Protein AF-A0A974WKU3-F1 (afdb_monomer_lite)

Radius of gyration: 17.2 Å; chains: 1; bounding box: 37×51×39 Å

Foldseek 3Di:
DKEKEKAWPDQPPPDPPLLQDQQDVPRDNNTWIKIFIADPVRHTPDIDIHGSPQDQVNVVVVVLVVCVVVVNCPPPPDYHYDPDDPDDPPPDDDDPPDD

pLDDT: mean 73.81, std 16.4, range [44.0, 94.38]

Sequence (99 aa):
MVVIDTHLARGASNGGFTFHNRGGPYGRTKGAKRVVAVDVTGLPVAAMVVPASTHENRASELMLEHLTQQGVAGRLELVLVDRGVTGSPNARPASPRDP

Secondary structure (DSSP, 8-state):
-EEEEEEEE---TT--GGGSSTT-GGG--SSEEEEEEEETTS-EEEEEEEETTS-HHHHHHHHHHHHHHTT-GGG---EEE-------TTPPPPPP---

Structure (mmCIF, N/CA/C/O backbone):
data_AF-A0A974WKU3-F1
#
_entry.id   AF-A0A974WKU3-F1
#
loop_
_atom_site.group_PDB
_atom_site.id
_atom_site.type_symbol
_atom_site.label_atom_id
_atom_site.label_alt_id
_atom_site.label_comp_id
_atom_site.label_asym_id
_atom_site.label_entity_id
_atom_site.label_seq_id
_atom_site.pdbx_PDB_ins_code
_atom_site.Cartn_x
_atom_site.Cartn_y
_atom_site.Cartn_z
_atom_site.occupancy
_atom_site.B_iso_or_equiv
_atom_site.auth_seq_id
_atom_site.auth_comp_id
_atom_site.auth_asym_id
_atom_site.auth_atom_id
_atom_site.pdbx_PDB_model_num
ATOM 1 N N . MET A 1 1 ? -7.304 -2.856 12.419 1.00 85.88 1 MET A N 1
ATOM 2 C CA . MET A 1 1 ? -6.055 -3.506 11.967 1.00 85.88 1 MET A CA 1
ATOM 3 C C . MET A 1 1 ? -6.065 -3.591 10.452 1.00 85.88 1 MET A C 1
ATOM 5 O O . MET A 1 1 ? -7.103 -3.955 9.909 1.00 85.88 1 MET A O 1
ATOM 9 N N . VAL A 1 2 ? -4.954 -3.263 9.790 1.00 90.56 2 VAL A N 1
ATOM 10 C CA . VAL A 1 2 ? -4.788 -3.465 8.340 1.00 90.56 2 VAL A CA 1
ATOM 11 C C . VAL A 1 2 ? -3.505 -4.223 8.041 1.00 90.56 2 VAL A C 1
ATOM 13 O O . VAL A 1 2 ? -2.516 -4.094 8.764 1.00 90.56 2 VAL A O 1
ATOM 16 N N . VAL A 1 3 ? -3.530 -4.995 6.964 1.00 92.38 3 VAL A N 1
ATOM 17 C CA . VAL A 1 3 ? -2.353 -5.615 6.364 1.00 92.38 3 VAL A CA 1
ATOM 18 C C . VAL A 1 3 ? -2.016 -4.846 5.094 1.00 92.38 3 VAL A C 1
ATOM 20 O O . VAL A 1 3 ? -2.888 -4.624 4.255 1.00 92.38 3 VAL A O 1
ATOM 23 N N . ILE A 1 4 ? -0.761 -4.429 4.966 1.00 91.06 4 ILE A N 1
ATOM 24 C CA . ILE A 1 4 ? -0.209 -3.805 3.769 1.00 91.06 4 ILE A CA 1
ATOM 25 C C . ILE A 1 4 ? 0.650 -4.845 3.061 1.00 91.06 4 ILE A C 1
ATOM 27 O O . ILE A 1 4 ? 1.695 -5.254 3.572 1.00 91.06 4 ILE A O 1
ATOM 31 N N . ASP A 1 5 ? 0.207 -5.240 1.874 1.00 86.50 5 ASP A N 1
ATOM 32 C CA . ASP A 1 5 ? 0.981 -6.077 0.968 1.00 86.50 5 ASP A CA 1
ATOM 33 C C . ASP A 1 5 ? 1.641 -5.209 -0.105 1.00 86.50 5 ASP A C 1
ATOM 35 O O . ASP A 1 5 ? 0.998 -4.342 -0.709 1.00 86.50 5 ASP A O 1
ATOM 39 N N . THR A 1 6 ? 2.931 -5.442 -0.347 1.00 76.81 6 THR A N 1
ATOM 40 C CA . THR A 1 6 ? 3.686 -4.743 -1.389 1.00 76.81 6 THR A CA 1
ATOM 41 C C . THR A 1 6 ? 4.119 -5.737 -2.459 1.00 76.81 6 THR A C 1
ATOM 43 O O . THR A 1 6 ? 5.130 -6.422 -2.351 1.00 76.81 6 THR A O 1
ATOM 46 N N . HIS A 1 7 ? 3.368 -5.786 -3.553 1.00 75.69 7 HIS A N 1
ATOM 47 C CA . HIS A 1 7 ? 3.606 -6.733 -4.630 1.00 75.69 7 HIS A CA 1
ATOM 48 C C . HIS A 1 7 ? 4.339 -6.053 -5.788 1.00 75.69 7 HIS A C 1
ATOM 50 O O . HIS A 1 7 ? 3.810 -5.168 -6.473 1.00 75.69 7 HIS A O 1
ATOM 56 N N . LEU A 1 8 ? 5.564 -6.497 -6.072 1.00 66.88 8 LEU A N 1
ATOM 57 C CA . LEU A 1 8 ? 6.269 -6.096 -7.287 1.00 66.88 8 LEU A CA 1
ATOM 58 C C . LEU A 1 8 ? 5.619 -6.752 -8.517 1.00 66.88 8 LEU A C 1
ATOM 60 O O . LEU A 1 8 ? 5.872 -7.919 -8.810 1.00 66.88 8 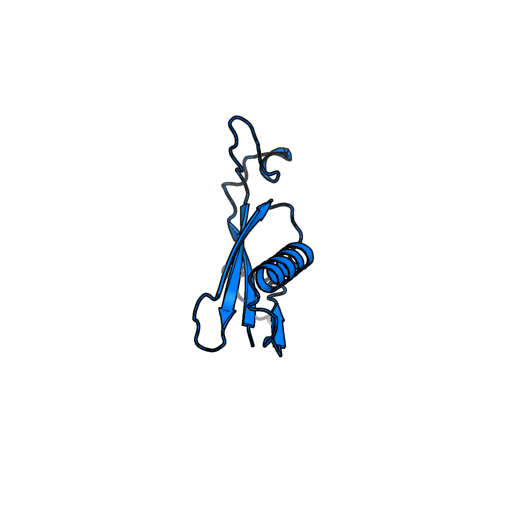LEU A O 1
ATOM 64 N N . ALA A 1 9 ? 4.815 -6.008 -9.278 1.00 60.50 9 ALA A N 1
ATOM 65 C CA . ALA A 1 9 ? 4.342 -6.467 -10.579 1.00 60.50 9 ALA A CA 1
ATOM 66 C C . ALA A 1 9 ? 5.511 -6.358 -11.572 1.00 60.50 9 ALA A C 1
ATOM 68 O O . ALA A 1 9 ? 5.706 -5.339 -12.240 1.00 60.50 9 ALA A O 1
ATOM 69 N N . ARG A 1 10 ? 6.352 -7.397 -11.614 1.00 55.06 10 ARG A N 1
ATOM 70 C CA . ARG A 1 10 ? 7.520 -7.468 -12.496 1.00 55.06 10 ARG A CA 1
ATOM 71 C C . ARG A 1 10 ? 7.038 -7.481 -13.951 1.00 55.06 10 ARG A C 1
ATOM 73 O O . ARG A 1 10 ? 6.622 -8.514 -14.463 1.00 55.06 10 ARG A O 1
ATOM 80 N N . GLY A 1 11 ? 7.083 -6.336 -14.631 1.00 47.50 11 GLY A N 1
ATOM 81 C CA . GLY A 1 11 ? 7.063 -6.336 -16.094 1.00 47.50 11 GLY A CA 1
ATOM 82 C C . GLY A 1 11 ? 8.324 -7.050 -16.594 1.00 47.50 11 GLY A C 1
ATOM 83 O O . GLY A 1 11 ? 9.360 -6.999 -15.927 1.00 47.50 11 GLY A O 1
ATOM 84 N N . ALA A 1 12 ? 8.222 -7.766 -17.715 1.00 44.00 12 ALA A N 1
ATOM 85 C CA . ALA A 1 12 ? 9.305 -8.582 -18.263 1.00 44.00 12 ALA A CA 1
ATOM 86 C C . ALA A 1 12 ? 10.661 -7.852 -18.207 1.00 44.00 12 ALA A C 1
ATOM 88 O O . ALA A 1 12 ? 10.768 -6.683 -18.580 1.00 44.00 12 ALA A O 1
ATOM 89 N N . SER A 1 13 ? 11.676 -8.565 -17.722 1.00 46.53 13 SER A N 1
ATOM 90 C CA . SER A 1 13 ? 13.008 -8.132 -17.269 1.00 46.53 13 SER A CA 1
ATOM 91 C C . SER A 1 13 ? 13.925 -7.469 -18.314 1.00 46.53 13 SER A C 1
ATOM 93 O O . SER A 1 13 ? 15.135 -7.437 -18.127 1.00 46.53 13 SER A O 1
ATOM 95 N N . ASN A 1 14 ? 13.376 -6.922 -19.399 1.00 47.59 14 ASN A N 1
ATOM 96 C CA . ASN A 1 14 ? 14.135 -6.382 -20.530 1.00 47.59 14 ASN A CA 1
ATOM 97 C C . ASN A 1 14 ? 14.190 -4.842 -20.558 1.00 47.59 14 ASN A C 1
ATOM 99 O O . ASN A 1 14 ? 14.672 -4.263 -21.528 1.00 47.59 14 ASN A O 1
ATOM 103 N N . GLY A 1 15 ? 13.672 -4.153 -19.539 1.00 47.28 15 GLY A N 1
ATOM 104 C CA . GLY A 1 15 ? 13.787 -2.698 -19.421 1.00 47.28 15 GLY A CA 1
ATOM 105 C C . GLY A 1 15 ? 14.912 -2.316 -18.463 1.00 47.28 15 GLY A C 1
ATOM 106 O O . GLY A 1 15 ? 14.858 -2.693 -17.299 1.00 47.28 15 GLY A O 1
ATOM 107 N N . GLY A 1 16 ? 15.915 -1.575 -18.943 1.00 49.25 16 GLY A N 1
ATOM 108 C CA . GLY A 1 16 ? 17.019 -1.051 -18.124 1.00 49.25 16 GLY A CA 1
ATOM 109 C C . GLY A 1 16 ? 16.581 -0.036 -17.055 1.00 49.25 16 GLY A C 1
ATOM 110 O O . GLY A 1 16 ? 15.398 0.133 -16.795 1.00 49.25 16 GLY A O 1
ATOM 111 N N . PHE A 1 17 ? 17.528 0.690 -16.451 1.00 48.03 17 PHE A N 1
ATOM 112 C CA . PHE A 1 17 ? 17.337 1.601 -15.298 1.00 48.03 17 PHE A CA 1
ATOM 113 C C . PHE A 1 17 ? 16.109 2.544 -15.368 1.00 48.03 17 PHE A C 1
ATOM 115 O O . PHE A 1 17 ? 15.482 2.837 -14.352 1.00 48.03 17 PHE A O 1
ATOM 122 N N . THR A 1 18 ? 15.702 2.974 -16.567 1.00 50.84 18 THR A N 1
ATOM 123 C CA . THR A 1 18 ? 14.525 3.832 -16.816 1.00 50.84 18 THR A CA 1
ATOM 124 C C . THR A 1 18 ? 13.171 3.119 -16.683 1.00 50.84 18 THR A C 1
ATOM 126 O O . THR A 1 18 ? 12.128 3.769 -16.693 1.00 50.84 18 THR A O 1
ATOM 129 N N . PHE A 1 19 ? 13.162 1.794 -16.531 1.00 53.19 19 PHE A N 1
ATOM 130 C CA . PHE A 1 19 ? 11.976 0.949 -16.380 1.00 53.19 19 PHE A CA 1
ATOM 131 C C . PHE A 1 19 ? 11.230 1.193 -15.067 1.00 53.19 19 PHE A C 1
ATOM 133 O O . PHE A 1 19 ? 10.008 1.051 -15.015 1.00 53.19 19 PHE A O 1
ATOM 140 N N . HIS A 1 20 ? 11.957 1.571 -14.017 1.00 54.28 20 HIS A N 1
ATOM 141 C CA . HIS A 1 20 ? 11.413 1.655 -12.669 1.00 54.28 20 HIS A CA 1
ATOM 142 C C . HIS A 1 20 ? 10.745 2.991 -12.349 1.00 54.28 20 HIS A C 1
ATOM 144 O O . HIS A 1 20 ? 9.949 3.033 -11.419 1.00 54.28 20 HIS A O 1
ATOM 150 N N . ASN A 1 21 ? 11.033 4.060 -13.097 1.00 54.97 21 ASN A N 1
ATOM 151 C CA . ASN A 1 21 ? 10.570 5.410 -12.779 1.00 54.97 21 ASN A CA 1
ATOM 152 C C . ASN A 1 21 ? 9.196 5.708 -13.398 1.00 54.97 21 ASN A C 1
ATOM 154 O O . ASN A 1 21 ? 8.911 5.348 -14.544 1.00 54.97 21 ASN A O 1
ATOM 158 N N . ARG A 1 22 ? 8.343 6.412 -12.642 1.00 55.28 22 ARG A N 1
ATOM 159 C CA . ARG A 1 22 ? 7.075 6.956 -13.151 1.00 55.28 22 ARG A CA 1
ATOM 160 C C . ARG A 1 22 ? 7.385 7.944 -14.284 1.00 55.28 22 ARG A C 1
ATOM 162 O O . ARG A 1 22 ? 8.212 8.829 -14.102 1.00 55.28 22 ARG A O 1
ATOM 169 N N . GLY A 1 23 ? 6.716 7.798 -15.430 1.00 57.09 23 GLY A N 1
ATOM 170 C CA . GLY A 1 23 ? 6.860 8.732 -16.556 1.00 57.09 23 GLY A CA 1
ATOM 171 C C . GLY A 1 23 ? 7.940 8.393 -17.593 1.00 57.09 23 GLY A C 1
ATOM 172 O O . GLY A 1 23 ? 8.466 9.306 -18.223 1.00 57.09 23 GLY A O 1
ATOM 173 N N . GLY A 1 24 ? 8.256 7.110 -17.819 1.00 55.84 24 GLY A N 1
ATOM 174 C CA . GLY A 1 24 ? 9.037 6.685 -18.994 1.00 55.84 24 GLY A CA 1
ATOM 175 C C . GLY A 1 24 ? 8.420 7.168 -20.323 1.00 55.84 24 GLY A C 1
ATOM 176 O O . GLY A 1 24 ? 7.299 7.683 -20.313 1.00 55.84 24 GLY A O 1
ATOM 177 N N . PRO A 1 25 ? 9.104 7.015 -21.478 1.00 48.72 25 PRO A N 1
ATOM 178 C CA . PRO A 1 25 ? 8.648 7.557 -22.761 1.00 48.72 25 PRO A CA 1
ATOM 179 C C . PRO A 1 25 ? 7.145 7.341 -22.991 1.00 48.72 25 PRO A C 1
ATOM 181 O O . PRO A 1 25 ? 6.642 6.222 -22.840 1.00 48.72 25 PRO A O 1
ATOM 184 N N . TYR A 1 26 ? 6.432 8.425 -23.316 1.00 52.66 26 TYR A N 1
ATOM 185 C CA . TYR A 1 26 ? 4.967 8.466 -23.462 1.00 52.66 26 TYR A CA 1
ATOM 186 C C . TYR A 1 26 ? 4.162 8.231 -22.165 1.00 52.66 26 TYR A C 1
ATOM 188 O O . TYR A 1 26 ? 3.048 7.715 -22.215 1.00 52.66 26 TYR A O 1
ATOM 196 N N . GLY A 1 27 ? 4.715 8.555 -20.991 1.00 51.34 27 GLY A N 1
ATOM 197 C CA . GLY A 1 27 ? 4.047 8.369 -19.695 1.00 51.34 27 GLY A CA 1
ATOM 198 C C . GLY A 1 27 ? 3.987 6.912 -19.217 1.00 51.34 27 GLY A C 1
ATOM 199 O O . GLY A 1 27 ? 3.304 6.601 -18.240 1.00 51.34 27 GLY A O 1
ATOM 200 N N . ARG A 1 28 ? 4.691 5.991 -19.890 1.00 47.78 28 ARG A N 1
ATOM 201 C CA . ARG A 1 28 ? 4.619 4.551 -19.610 1.00 47.78 28 ARG A CA 1
ATOM 202 C C . ARG A 1 28 ? 5.557 4.191 -18.461 1.00 47.78 28 ARG A C 1
ATOM 204 O O . ARG A 1 28 ? 6.774 4.197 -18.615 1.00 47.78 28 ARG A O 1
ATOM 211 N N . THR A 1 29 ? 4.985 3.817 -17.321 1.00 52.53 29 THR A N 1
ATOM 212 C CA . THR A 1 29 ? 5.725 3.203 -16.206 1.00 52.53 29 THR A CA 1
ATOM 213 C C . THR A 1 29 ? 5.825 1.707 -16.504 1.00 52.53 29 THR A C 1
ATOM 215 O O . THR A 1 29 ? 4.808 1.018 -16.459 1.00 52.53 29 THR A O 1
ATOM 218 N N . LYS A 1 30 ? 6.995 1.202 -16.922 1.00 52.94 30 LYS A N 1
ATOM 219 C CA . LYS A 1 30 ? 7.114 -0.200 -17.377 1.00 52.94 30 LYS A CA 1
ATOM 220 C C . LYS 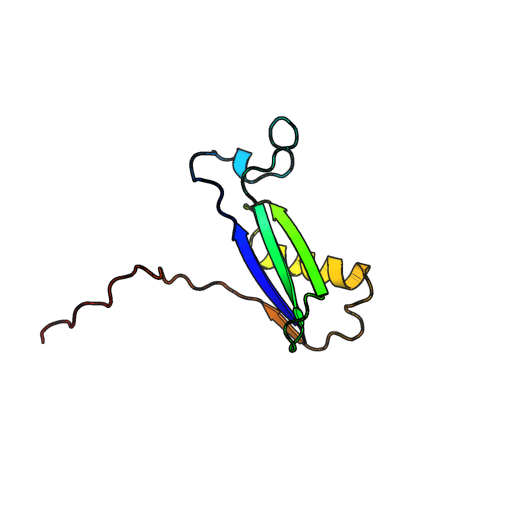A 1 30 ? 7.401 -1.200 -16.246 1.00 52.94 30 LYS A C 1
ATOM 222 O O . LYS A 1 30 ? 7.091 -2.373 -16.426 1.00 52.94 30 LYS A O 1
ATOM 227 N N . GLY A 1 31 ? 7.839 -0.742 -15.072 1.00 65.81 31 GLY A N 1
ATOM 228 C CA . GLY A 1 31 ? 7.882 -1.503 -13.824 1.00 65.81 31 GLY A CA 1
ATOM 229 C C . GLY A 1 31 ? 7.120 -0.792 -12.714 1.00 65.81 31 GLY A C 1
ATOM 230 O O . GLY A 1 31 ? 7.428 0.352 -12.382 1.00 65.81 31 GLY A O 1
ATOM 231 N N . ALA A 1 32 ? 6.151 -1.476 -12.111 1.00 73.19 32 ALA A N 1
ATOM 232 C CA . ALA A 1 32 ? 5.336 -0.923 -11.042 1.00 73.19 32 ALA A CA 1
ATOM 233 C C . ALA A 1 32 ? 5.261 -1.883 -9.855 1.00 73.19 32 ALA A C 1
ATOM 235 O O . ALA A 1 32 ? 5.177 -3.100 -10.020 1.00 73.19 32 ALA A O 1
ATOM 236 N N . LYS A 1 33 ? 5.250 -1.324 -8.652 1.00 81.50 33 LYS A N 1
ATOM 237 C CA . LYS A 1 33 ? 4.898 -2.041 -7.433 1.00 81.50 33 LYS A CA 1
ATOM 238 C C . LYS A 1 33 ? 3.485 -1.628 -7.041 1.00 81.50 33 LYS A C 1
ATOM 240 O O . LYS A 1 33 ? 3.172 -0.439 -6.965 1.00 81.50 33 LYS A O 1
ATOM 245 N N . ARG A 1 34 ? 2.618 -2.619 -6.871 1.00 85.25 34 ARG A N 1
ATOM 246 C CA . ARG A 1 34 ? 1.254 -2.434 -6.383 1.00 85.25 34 ARG A CA 1
ATOM 247 C C . ARG A 1 34 ? 1.298 -2.595 -4.878 1.00 85.25 34 ARG A C 1
ATOM 249 O O . ARG A 1 34 ? 1.916 -3.532 -4.385 1.00 85.25 34 ARG A O 1
ATOM 256 N N . VAL A 1 35 ? 0.668 -1.679 -4.169 1.00 89.75 35 VAL A N 1
ATOM 257 C CA . VAL A 1 35 ? 0.524 -1.765 -2.721 1.00 89.75 35 VAL A CA 1
ATOM 258 C C . VAL A 1 35 ? -0.958 -1.791 -2.427 1.00 89.75 35 VAL A C 1
ATOM 260 O O . VAL A 1 35 ? -1.695 -0.943 -2.936 1.00 89.75 35 VAL A O 1
ATOM 263 N N . VAL A 1 36 ? -1.393 -2.770 -1.646 1.00 91.38 36 VAL A N 1
ATOM 264 C CA . VAL A 1 36 ? -2.795 -2.928 -1.263 1.00 91.38 36 VAL A CA 1
ATOM 265 C C . VAL A 1 36 ? -2.866 -2.980 0.253 1.00 91.38 36 VAL A C 1
ATOM 267 O O . VAL A 1 36 ? -2.107 -3.708 0.886 1.00 91.38 36 VAL A O 1
ATOM 270 N N . ALA A 1 37 ? -3.772 -2.189 0.820 1.00 92.19 37 ALA A N 1
ATOM 271 C CA . ALA A 1 37 ? -4.138 -2.260 2.221 1.00 92.19 37 ALA A CA 1
ATOM 272 C C . ALA A 1 37 ? -5.492 -2.961 2.336 1.00 92.19 37 ALA A C 1
ATOM 274 O O . ALA A 1 37 ? -6.475 -2.535 1.720 1.00 92.19 37 ALA A O 1
ATOM 275 N N . VAL A 1 38 ? -5.536 -4.024 3.130 1.00 91.56 38 VAL A N 1
ATOM 276 C CA . VAL A 1 38 ? -6.754 -4.780 3.437 1.00 91.56 38 VAL A CA 1
ATOM 277 C C . VAL A 1 38 ? -7.001 -4.763 4.936 1.00 91.56 38 VAL A C 1
ATOM 279 O O . VAL A 1 38 ? -6.054 -4.802 5.723 1.00 91.56 38 VAL A O 1
ATOM 282 N N . ASP A 1 39 ? -8.259 -4.687 5.350 1.00 90.06 39 ASP A N 1
ATOM 283 C CA . ASP A 1 39 ? -8.605 -4.886 6.754 1.00 90.06 39 ASP A CA 1
ATOM 284 C C . ASP A 1 39 ? -8.605 -6.378 7.141 1.00 90.06 39 ASP A C 1
ATOM 286 O O . ASP A 1 39 ? -8.389 -7.266 6.314 1.00 90.06 39 ASP A O 1
ATOM 290 N N . VAL A 1 40 ? -8.856 -6.660 8.422 1.00 86.56 40 VAL A N 1
ATOM 291 C CA . VAL A 1 40 ? -8.888 -8.029 8.973 1.00 86.56 40 VAL A CA 1
ATOM 292 C C . VAL A 1 40 ? -9.963 -8.929 8.346 1.00 86.56 40 VAL A C 1
ATOM 294 O O . VAL A 1 40 ? -9.855 -10.149 8.411 1.00 86.56 40 VAL A O 1
ATOM 297 N N . THR A 1 41 ? -10.994 -8.348 7.730 1.00 88.25 41 THR A N 1
ATOM 298 C CA . THR A 1 41 ? -12.063 -9.089 7.045 1.00 88.25 41 THR A CA 1
ATOM 299 C C . THR A 1 41 ? -11.712 -9.406 5.590 1.00 88.25 41 THR A C 1
ATOM 301 O O . THR A 1 41 ? -12.435 -10.149 4.930 1.00 88.25 41 THR A O 1
ATOM 304 N N . GLY A 1 42 ? -10.592 -8.871 5.092 1.00 85.94 42 GLY A N 1
ATOM 305 C CA . GLY A 1 42 ? -10.180 -8.969 3.696 1.00 85.94 42 GLY A CA 1
ATOM 306 C C . GLY A 1 42 ? -10.767 -7.872 2.807 1.00 85.94 42 GLY A C 1
ATOM 307 O O . GLY A 1 42 ? -10.616 -7.945 1.587 1.00 85.94 42 GLY A O 1
ATOM 308 N N . LEU A 1 43 ? -11.416 -6.850 3.377 1.00 89.31 43 LEU A N 1
ATOM 309 C CA . LEU A 1 43 ? -11.947 -5.723 2.615 1.00 89.31 43 LEU A CA 1
ATOM 310 C C . LEU A 1 43 ? -10.793 -4.807 2.167 1.00 89.31 43 LEU A C 1
ATOM 312 O O . LEU A 1 43 ? -10.032 -4.330 3.016 1.00 89.31 43 LEU A O 1
ATOM 316 N N . PRO A 1 44 ? -10.652 -4.507 0.861 1.00 89.31 44 PRO A N 1
ATOM 317 C CA . PRO A 1 44 ? -9.679 -3.526 0.397 1.00 89.31 44 PRO A CA 1
ATOM 318 C C . PRO A 1 44 ? -10.064 -2.127 0.880 1.00 89.31 44 PRO A C 1
ATOM 320 O O . PRO A 1 44 ? -11.133 -1.623 0.540 1.00 89.31 44 PRO A O 1
ATOM 323 N N . VAL A 1 45 ? -9.179 -1.488 1.645 1.00 90.31 45 VAL A N 1
ATOM 324 C CA . VAL A 1 45 ? -9.393 -0.127 2.166 1.00 90.31 45 VAL A CA 1
ATOM 325 C C . VAL A 1 45 ? -8.623 0.926 1.377 1.00 90.31 45 VAL A C 1
ATOM 327 O O . VAL A 1 45 ? -9.044 2.075 1.321 1.00 90.31 45 VAL A O 1
ATOM 330 N N . ALA A 1 46 ? -7.517 0.539 0.735 1.00 91.25 46 ALA A N 1
ATOM 331 C CA . ALA A 1 46 ? -6.776 1.395 -0.182 1.00 91.25 46 ALA A CA 1
ATOM 332 C C . ALA A 1 46 ? -5.902 0.575 -1.137 1.00 91.25 46 ALA A C 1
ATOM 334 O O . ALA A 1 46 ? -5.452 -0.528 -0.821 1.00 91.25 46 ALA A O 1
ATOM 335 N N . ALA A 1 47 ? -5.613 1.148 -2.302 1.00 91.06 47 ALA A N 1
ATOM 336 C CA . ALA A 1 47 ? -4.660 0.600 -3.253 1.00 91.06 47 ALA A CA 1
ATOM 337 C C . ALA A 1 47 ? -3.883 1.733 -3.923 1.00 91.06 47 ALA A C 1
ATOM 339 O O . ALA A 1 47 ? -4.448 2.769 -4.273 1.00 91.06 47 ALA A O 1
ATOM 340 N N . MET A 1 48 ? -2.587 1.526 -4.141 1.00 88.44 48 MET A N 1
ATOM 341 C CA . MET A 1 48 ? -1.741 2.488 -4.838 1.00 88.44 48 MET A CA 1
ATOM 342 C C . MET A 1 48 ? -0.711 1.802 -5.729 1.00 88.44 48 MET A C 1
ATOM 344 O O . MET A 1 48 ? -0.368 0.631 -5.560 1.00 88.44 48 MET A O 1
ATOM 348 N N . VAL A 1 49 ? -0.189 2.569 -6.684 1.00 85.25 49 VAL A N 1
ATOM 349 C CA . VAL A 1 49 ? 0.868 2.125 -7.589 1.00 85.25 49 VAL A CA 1
ATOM 350 C C . VAL A 1 49 ? 2.077 3.041 -7.444 1.00 85.25 49 VAL A C 1
ATOM 352 O O . VAL A 1 49 ? 2.010 4.244 -7.729 1.00 85.25 49 VAL A O 1
ATOM 355 N N . VAL A 1 50 ? 3.196 2.456 -7.026 1.00 83.19 50 VAL A N 1
ATOM 356 C CA . VAL A 1 50 ? 4.483 3.138 -6.865 1.00 83.19 50 VAL A CA 1
ATOM 357 C C . VAL A 1 50 ? 5.494 2.639 -7.907 1.00 83.19 50 VAL A C 1
ATOM 359 O O . VAL A 1 50 ? 5.328 1.544 -8.459 1.00 83.19 50 VAL A O 1
ATOM 362 N N . PRO A 1 51 ? 6.529 3.437 -8.225 1.00 79.81 51 PRO A N 1
ATOM 363 C CA . PRO A 1 51 ? 7.695 2.982 -8.981 1.00 79.81 51 PRO A CA 1
ATOM 364 C C . PRO A 1 51 ? 8.197 1.609 -8.509 1.00 79.81 51 PRO A C 1
ATOM 366 O O . PRO A 1 51 ? 8.277 1.349 -7.310 1.00 79.81 51 PRO A O 1
ATOM 369 N N . ALA A 1 52 ? 8.577 0.721 -9.431 1.00 75.94 52 ALA A N 1
ATOM 370 C CA . ALA A 1 52 ? 9.136 -0.584 -9.053 1.00 75.94 52 ALA A CA 1
ATOM 371 C C . ALA A 1 52 ? 10.441 -0.478 -8.237 1.00 75.94 52 ALA A C 1
ATOM 373 O O . ALA A 1 52 ? 10.775 -1.414 -7.519 1.00 75.94 52 ALA A O 1
ATOM 374 N N . SER A 1 53 ? 11.173 0.634 -8.351 1.00 75.00 53 SER A N 1
ATOM 375 C CA . SER A 1 53 ? 12.389 0.921 -7.575 1.00 75.00 53 SER A CA 1
ATOM 376 C C . SER A 1 53 ? 12.107 1.358 -6.139 1.00 75.00 53 SER A C 1
ATOM 378 O O . SER A 1 53 ? 13.033 1.430 -5.334 1.00 75.00 53 SER A O 1
ATOM 380 N N . THR A 1 54 ? 10.857 1.677 -5.792 1.00 80.81 54 THR A N 1
ATOM 381 C CA . THR A 1 54 ? 10.506 2.064 -4.426 1.00 80.81 54 THR A CA 1
ATOM 382 C C . THR A 1 54 ? 10.690 0.868 -3.500 1.00 80.81 54 THR A C 1
ATOM 384 O O . THR A 1 54 ? 10.012 -0.145 -3.659 1.00 80.81 54 THR A O 1
ATOM 387 N N . HIS A 1 55 ? 11.580 0.990 -2.515 1.00 83.25 55 HIS A N 1
ATOM 388 C CA . HIS A 1 55 ? 11.789 -0.026 -1.482 1.00 83.25 55 HIS A CA 1
ATOM 389 C C . HIS A 1 55 ? 10.481 -0.325 -0.724 1.00 83.25 55 HIS A C 1
ATOM 391 O O . HIS A 1 55 ? 9.663 0.569 -0.522 1.00 83.25 55 HIS A O 1
ATOM 397 N N . GLU A 1 56 ? 10.275 -1.570 -0.299 1.00 83.25 56 GLU A N 1
ATOM 398 C CA . GLU A 1 56 ? 9.047 -2.082 0.340 1.00 83.25 56 GLU A CA 1
ATOM 399 C C . GLU A 1 56 ? 8.631 -1.229 1.548 1.00 83.25 56 GLU A C 1
ATOM 401 O O . GLU A 1 56 ? 7.472 -0.831 1.663 1.00 83.2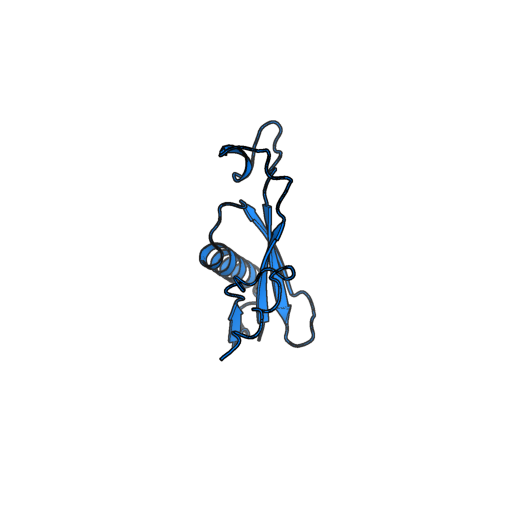5 56 GLU A O 1
ATOM 406 N N . ASN A 1 57 ? 9.596 -0.848 2.391 1.00 87.44 57 ASN A N 1
ATOM 407 C CA . ASN A 1 57 ? 9.340 0.041 3.533 1.00 87.44 57 ASN A CA 1
ATOM 408 C C . ASN A 1 57 ? 8.791 1.399 3.089 1.00 87.44 57 ASN A C 1
ATOM 410 O O . ASN A 1 57 ? 7.761 1.837 3.592 1.00 87.44 57 ASN A O 1
ATOM 414 N N . ARG A 1 58 ? 9.417 2.028 2.084 1.00 90.31 58 ARG A N 1
ATOM 415 C CA . ARG A 1 58 ? 8.954 3.326 1.584 1.00 90.31 58 ARG A CA 1
ATOM 416 C C . ARG A 1 58 ? 7.589 3.215 0.909 1.00 90.31 58 ARG A C 1
ATOM 418 O O . ARG A 1 58 ? 6.769 4.115 1.029 1.00 90.31 58 ARG A O 1
ATOM 425 N N . ALA A 1 59 ? 7.330 2.114 0.210 1.00 89.12 59 ALA A N 1
ATOM 426 C CA . ALA A 1 59 ? 6.028 1.839 -0.389 1.00 89.12 59 ALA A CA 1
ATOM 427 C C . ALA A 1 59 ? 4.927 1.718 0.684 1.00 89.12 59 ALA A C 1
ATOM 429 O O . ALA A 1 59 ? 3.820 2.216 0.488 1.00 89.12 59 ALA A O 1
ATOM 430 N N . SER A 1 60 ? 5.257 1.121 1.830 1.00 90.00 60 SER A N 1
ATOM 431 C CA . SER A 1 60 ? 4.351 0.977 2.975 1.00 90.00 60 SER A CA 1
ATOM 432 C C . SER A 1 60 ? 4.106 2.307 3.691 1.00 90.00 60 SER A C 1
ATOM 434 O O . SER A 1 60 ? 2.965 2.632 4.000 1.00 90.00 60 SER A O 1
ATOM 436 N N . GLU A 1 61 ? 5.146 3.121 3.886 1.00 92.69 61 GLU A N 1
ATOM 437 C CA . GLU A 1 61 ? 5.014 4.487 4.416 1.00 92.69 61 GLU A CA 1
ATOM 438 C C . GLU A 1 61 ? 4.104 5.351 3.537 1.00 92.69 61 GLU A C 1
ATOM 440 O O . GLU A 1 61 ? 3.191 5.995 4.042 1.00 92.69 61 GLU A O 1
ATOM 445 N N . LEU A 1 62 ? 4.294 5.311 2.213 1.00 93.75 62 LEU A N 1
ATOM 446 C CA . LEU A 1 62 ? 3.445 6.044 1.271 1.00 93.75 62 LEU A CA 1
ATOM 447 C C . LEU A 1 62 ? 1.974 5.597 1.340 1.00 93.75 62 LEU A C 1
ATOM 449 O O . LEU A 1 62 ? 1.077 6.421 1.169 1.00 93.75 62 LEU A O 1
ATOM 453 N N . MET A 1 63 ? 1.711 4.315 1.613 1.00 92.94 63 MET A N 1
ATOM 454 C CA . MET A 1 63 ? 0.349 3.821 1.843 1.00 92.94 63 MET A CA 1
ATOM 455 C C . MET A 1 63 ? -0.237 4.365 3.152 1.00 92.94 63 MET A C 1
ATOM 457 O O . MET A 1 63 ? -1.403 4.754 3.187 1.00 92.94 63 MET A O 1
ATOM 461 N N . LEU A 1 64 ? 0.556 4.456 4.222 1.00 92.25 64 LEU A N 1
ATOM 462 C CA . LEU A 1 64 ? 0.111 5.054 5.486 1.00 92.25 64 LEU A CA 1
ATOM 463 C C . LEU A 1 64 ? -0.172 6.554 5.352 1.00 92.25 64 LEU A C 1
ATOM 465 O O . LEU A 1 64 ? -1.187 7.035 5.862 1.00 92.25 64 LEU A O 1
ATOM 469 N N . GLU A 1 65 ? 0.679 7.283 4.627 1.00 94.38 65 GLU A N 1
ATOM 470 C CA . GLU A 1 65 ? 0.446 8.687 4.271 1.00 94.38 65 GLU A CA 1
ATOM 471 C C . GLU A 1 65 ? -0.885 8.827 3.506 1.00 94.38 65 GLU A C 1
ATOM 473 O O . GLU A 1 65 ? -1.713 9.676 3.841 1.00 94.38 65 GLU A O 1
ATOM 478 N N . HIS A 1 66 ? -1.137 7.940 2.537 1.00 92.81 66 HIS A N 1
ATOM 479 C CA . HIS A 1 66 ? -2.372 7.924 1.753 1.00 92.81 66 HIS A CA 1
ATOM 480 C C . HIS A 1 66 ? -3.623 7.646 2.606 1.00 92.81 66 HIS A C 1
ATOM 482 O O . HIS A 1 66 ? -4.602 8.388 2.523 1.00 92.81 66 HIS A O 1
ATOM 488 N N . LEU A 1 67 ? -3.584 6.633 3.478 1.00 91.12 67 LEU A N 1
ATOM 489 C CA . LEU A 1 67 ? -4.674 6.313 4.412 1.00 91.12 67 LEU A CA 1
ATOM 490 C C . LEU A 1 67 ? -4.956 7.459 5.394 1.00 91.12 67 LEU A C 1
ATOM 492 O O . LEU A 1 67 ? -6.108 7.699 5.763 1.00 91.12 67 LEU A O 1
ATOM 496 N N . THR A 1 68 ? -3.911 8.180 5.805 1.00 91.19 68 THR A N 1
ATOM 497 C CA . THR A 1 68 ? -4.034 9.363 6.668 1.00 91.19 68 THR A CA 1
ATOM 498 C C . THR A 1 68 ? -4.736 10.501 5.937 1.00 91.19 68 THR A C 1
ATOM 500 O O . THR A 1 68 ? -5.683 11.074 6.470 1.00 91.19 68 THR A O 1
ATOM 503 N N . GLN A 1 69 ? -4.345 10.783 4.691 1.00 90.81 69 GLN A N 1
ATOM 504 C CA . GLN A 1 69 ? -4.984 11.811 3.860 1.00 90.81 69 GLN A CA 1
ATOM 505 C C . GLN A 1 69 ? -6.457 11.505 3.564 1.00 90.81 69 GLN A C 1
ATOM 507 O O . GLN A 1 69 ? -7.261 12.424 3.442 1.00 90.81 69 GLN A O 1
ATOM 512 N N . GLN A 1 70 ? -6.826 10.225 3.482 1.00 86.44 70 GLN A N 1
ATOM 513 C CA . GLN A 1 70 ? -8.215 9.796 3.302 1.00 86.44 70 GLN A CA 1
ATOM 514 C C . GLN A 1 70 ? -9.030 9.764 4.607 1.00 86.44 70 GLN A C 1
ATOM 516 O O . GLN A 1 70 ? -10.210 9.423 4.582 1.00 86.44 70 GLN A O 1
ATOM 521 N N . GLY A 1 71 ? -8.426 10.095 5.755 1.00 85.94 71 GLY A N 1
ATOM 522 C CA . GLY A 1 71 ? -9.099 10.083 7.057 1.00 85.94 71 GLY A CA 1
ATOM 523 C C . GLY A 1 71 ? -9.384 8.682 7.613 1.00 85.94 71 GLY A C 1
ATOM 524 O O . GLY A 1 71 ? -10.059 8.551 8.632 1.00 85.94 71 GLY A O 1
ATOM 525 N N . VAL A 1 72 ? -8.853 7.629 6.985 1.00 79.81 72 VAL A N 1
ATOM 526 C CA . VAL A 1 72 ? -9.084 6.227 7.377 1.00 79.81 72 VAL A CA 1
ATOM 527 C C . VAL A 1 72 ? -8.146 5.811 8.520 1.00 79.81 72 VAL A C 1
ATOM 529 O O . VAL A 1 72 ? -8.475 4.937 9.320 1.00 79.81 72 VAL A O 1
ATOM 532 N N . ALA A 1 73 ? -6.993 6.478 8.655 1.00 80.06 73 ALA A N 1
ATOM 533 C CA . ALA A 1 73 ? -5.984 6.152 9.666 1.00 80.06 73 ALA A CA 1
ATOM 534 C C . ALA A 1 73 ? -6.384 6.501 11.115 1.00 80.06 73 ALA A C 1
ATOM 536 O O . ALA A 1 73 ? -5.801 5.959 12.048 1.00 80.06 73 ALA A O 1
ATOM 537 N N . GLY A 1 74 ? -7.389 7.359 11.338 1.00 79.38 74 GLY A N 1
ATOM 538 C CA . GLY A 1 74 ? -7.754 7.839 12.683 1.00 79.38 74 GLY A CA 1
ATOM 539 C C . GLY A 1 74 ? -8.272 6.764 13.650 1.00 79.38 74 GLY A C 1
ATOM 540 O O . GLY A 1 74 ? -8.311 6.995 14.854 1.00 79.38 74 GLY A O 1
ATOM 541 N N . ARG A 1 75 ? -8.662 5.588 13.140 1.00 79.62 75 ARG A N 1
ATOM 542 C CA . ARG A 1 75 ? -9.080 4.412 13.934 1.00 79.62 75 ARG A CA 1
ATOM 543 C C . ARG A 1 75 ? -8.138 3.218 13.759 1.00 79.62 75 ARG A C 1
ATOM 545 O O . ARG A 1 75 ? -8.480 2.090 14.110 1.00 79.62 75 ARG A O 1
ATOM 552 N N . LEU A 1 76 ? -6.982 3.432 13.136 1.00 82.56 76 LEU A N 1
ATOM 553 C CA . LEU A 1 76 ? -6.069 2.359 12.791 1.00 82.56 76 LEU A CA 1
ATOM 554 C C . LEU A 1 76 ? -5.147 2.036 13.969 1.00 82.56 76 LEU A C 1
ATOM 556 O O . LEU A 1 76 ? -4.147 2.705 14.185 1.00 82.56 76 LEU A O 1
ATOM 560 N N . GLU A 1 77 ? -5.479 0.987 14.716 1.00 86.94 77 GLU A N 1
ATOM 561 C CA . GLU A 1 77 ? -4.720 0.590 15.915 1.00 86.94 77 GLU A CA 1
ATOM 562 C C . GLU A 1 77 ? -3.474 -0.256 15.615 1.00 86.94 77 GLU A C 1
ATOM 564 O O . GLU A 1 77 ? -2.531 -0.286 16.399 1.00 86.94 77 GLU A O 1
ATOM 569 N N . LEU A 1 78 ? -3.468 -0.972 14.486 1.00 89.75 78 LEU A N 1
ATOM 570 C CA . LEU A 1 78 ? -2.400 -1.905 14.133 1.00 89.75 78 LEU A CA 1
ATOM 571 C C . LEU A 1 78 ? -2.237 -2.009 12.619 1.00 89.75 78 LEU A C 1
ATOM 573 O O . LEU A 1 78 ? -3.224 -2.153 11.888 1.00 89.75 78 LEU A O 1
ATOM 577 N N . VAL A 1 79 ? -0.981 -2.003 12.181 1.00 90.56 79 VAL A N 1
ATOM 578 C CA . VAL A 1 79 ? -0.569 -2.203 10.792 1.00 90.56 79 VAL A CA 1
ATOM 579 C C . VAL A 1 79 ? 0.413 -3.361 10.743 1.00 90.56 79 VAL A C 1
ATOM 581 O O . VAL A 1 79 ? 1.446 -3.326 11.408 1.00 90.56 79 VAL A O 1
ATOM 584 N N . LEU A 1 80 ? 0.099 -4.374 9.943 1.00 90.62 80 LEU A N 1
ATOM 585 C CA . LEU A 1 80 ? 1.055 -5.401 9.552 1.00 90.62 80 LEU A CA 1
ATOM 586 C C . LEU A 1 80 ? 1.558 -5.093 8.150 1.00 90.62 80 LEU A C 1
ATOM 588 O O . LEU A 1 80 ? 0.768 -4.770 7.269 1.00 90.62 80 LEU A O 1
ATOM 592 N N . VAL A 1 81 ? 2.861 -5.209 7.940 1.00 88.25 81 VAL A N 1
ATOM 593 C CA . VAL A 1 81 ? 3.489 -4.972 6.640 1.00 88.25 81 VAL A CA 1
ATOM 594 C C . VAL A 1 81 ? 4.192 -6.249 6.217 1.00 88.25 81 VAL A C 1
ATOM 596 O O . VAL A 1 81 ? 4.995 -6.779 6.991 1.00 88.25 81 VAL A O 1
ATOM 599 N N . ASP A 1 82 ? 3.919 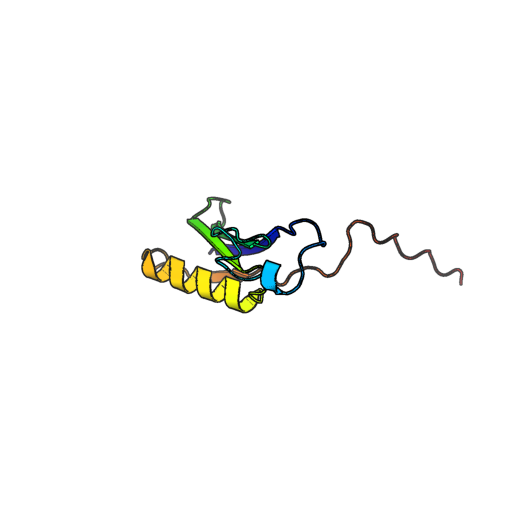-6.729 5.003 1.00 80.31 82 ASP A N 1
ATOM 600 C CA . ASP A 1 82 ? 4.705 -7.827 4.447 1.00 80.31 82 ASP A CA 1
ATOM 601 C C . ASP A 1 82 ? 6.153 -7.370 4.206 1.00 80.31 82 ASP A C 1
ATOM 603 O O . ASP A 1 82 ? 6.422 -6.364 3.544 1.00 80.31 82 ASP A O 1
ATOM 607 N N . ARG A 1 83 ? 7.105 -8.114 4.770 1.00 70.25 83 ARG A N 1
ATOM 608 C CA . ARG A 1 83 ? 8.547 -7.886 4.592 1.00 70.25 83 ARG A CA 1
ATOM 609 C C . ARG A 1 83 ? 9.117 -8.690 3.420 1.00 70.25 83 ARG A C 1
ATOM 611 O O . ARG A 1 83 ? 10.301 -8.539 3.120 1.00 70.25 83 ARG A O 1
ATOM 618 N N . GLY A 1 84 ? 8.280 -9.486 2.755 1.00 64.31 84 GLY A N 1
ATOM 619 C CA . GLY A 1 84 ? 8.648 -10.382 1.675 1.00 64.31 84 GLY A CA 1
ATOM 620 C C . GLY A 1 84 ? 9.281 -11.676 2.189 1.00 64.31 84 GLY A C 1
ATOM 621 O O . GLY A 1 84 ? 9.935 -11.720 3.231 1.00 64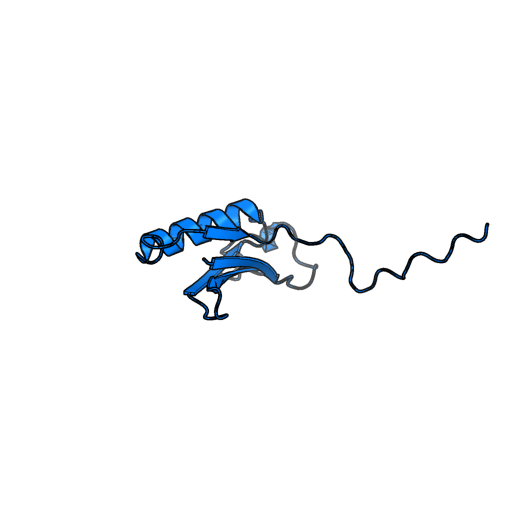.31 84 GLY A O 1
ATOM 622 N N . VAL A 1 85 ? 9.116 -12.746 1.413 1.00 57.00 85 VAL A N 1
ATOM 623 C CA . VAL A 1 85 ? 9.770 -14.043 1.627 1.00 57.00 85 VAL A CA 1
ATOM 624 C C . VAL A 1 85 ? 10.758 -14.261 0.480 1.00 57.00 85 VAL A C 1
ATOM 626 O O . VAL A 1 85 ? 10.385 -14.193 -0.686 1.00 57.00 85 VAL A O 1
ATOM 629 N N . THR A 1 86 ? 12.031 -14.528 0.783 1.00 55.66 86 THR A N 1
ATOM 630 C CA . THR A 1 86 ? 13.086 -14.757 -0.232 1.00 55.66 86 THR A CA 1
ATOM 631 C C . THR A 1 86 ? 13.074 -16.172 -0.827 1.00 55.66 86 THR A C 1
ATOM 633 O O . THR A 1 86 ? 13.945 -16.529 -1.621 1.00 55.66 86 THR A O 1
ATOM 636 N N . GLY A 1 87 ? 12.086 -16.991 -0.467 1.00 54.31 87 GLY A N 1
ATOM 637 C CA . GLY A 1 87 ? 11.906 -18.341 -0.984 1.00 54.31 87 GLY A CA 1
ATOM 638 C C . GLY A 1 87 ? 11.342 -18.333 -2.402 1.00 54.31 87 GLY A C 1
ATOM 639 O O . GLY A 1 87 ? 10.277 -17.777 -2.658 1.00 54.31 87 GLY A O 1
ATOM 640 N N . SER A 1 88 ? 12.037 -18.988 -3.331 1.00 53.56 88 SER A N 1
ATOM 641 C CA . SER A 1 88 ? 11.448 -19.320 -4.628 1.00 53.56 88 SER A CA 1
ATOM 642 C C . SER A 1 88 ? 10.428 -20.447 -4.429 1.00 53.56 88 SER A C 1
ATOM 644 O O . SER A 1 88 ? 10.811 -21.488 -3.893 1.00 53.56 88 SER A O 1
ATOM 646 N N . PRO A 1 89 ? 9.179 -20.326 -4.912 1.00 57.69 89 PRO A N 1
ATOM 647 C CA . PRO A 1 89 ? 8.240 -21.450 -4.921 1.00 57.69 89 PRO A CA 1
ATOM 648 C C . PRO A 1 89 ? 8.727 -22.626 -5.791 1.00 57.69 89 PRO A C 1
ATOM 650 O O . PRO A 1 89 ? 8.211 -23.730 -5.670 1.00 57.69 89 PRO A O 1
ATOM 653 N N . ASN A 1 90 ? 9.758 -22.407 -6.621 1.00 55.19 90 ASN A N 1
ATOM 654 C CA . ASN A 1 90 ? 10.442 -23.435 -7.412 1.00 55.19 90 ASN A CA 1
ATOM 655 C C . ASN A 1 90 ? 11.778 -23.895 -6.800 1.00 55.19 90 ASN A C 1
ATOM 657 O O . ASN A 1 90 ? 12.544 -24.597 -7.467 1.00 55.19 90 ASN A O 1
ATOM 661 N N . ALA A 1 91 ? 12.116 -23.490 -5.572 1.00 58.53 91 ALA A N 1
ATOM 662 C CA . ALA A 1 91 ? 13.262 -24.066 -4.883 1.00 58.53 91 ALA A CA 1
ATOM 663 C C . ALA A 1 91 ? 12.978 -25.557 -4.654 1.00 58.53 91 ALA A C 1
ATOM 665 O O . ALA A 1 91 ? 12.027 -25.912 -3.958 1.00 58.53 91 ALA A O 1
ATOM 666 N N . ARG A 1 92 ? 13.780 -26.439 -5.271 1.00 59.06 92 ARG A N 1
ATOM 667 C CA . ARG A 1 92 ? 13.708 -27.876 -4.977 1.00 59.06 92 ARG A CA 1
ATOM 668 C C . ARG A 1 92 ? 13.886 -28.055 -3.466 1.00 59.06 92 ARG A C 1
ATOM 670 O O . ARG A 1 92 ? 14.774 -27.401 -2.910 1.00 59.06 92 ARG A O 1
ATOM 677 N N . PRO A 1 93 ? 13.093 -28.919 -2.805 1.00 60.31 93 PRO A N 1
ATOM 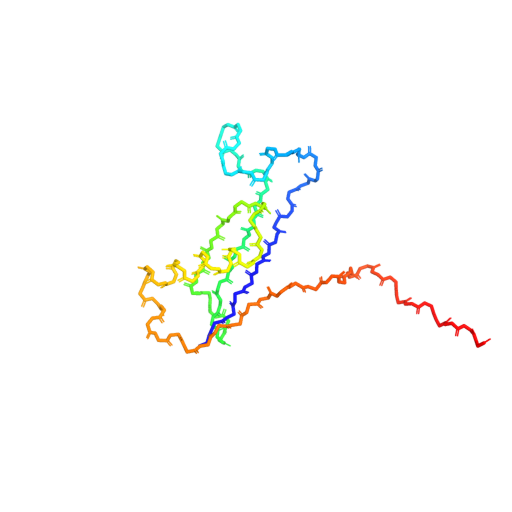678 C CA . PRO A 1 93 ? 13.394 -29.292 -1.432 1.00 60.31 93 PRO A CA 1
ATOM 679 C C . PRO A 1 93 ? 14.849 -29.758 -1.390 1.00 60.31 93 PRO A C 1
ATOM 681 O O . PRO A 1 93 ? 15.289 -30.483 -2.289 1.00 60.31 93 PRO A O 1
ATOM 684 N N . ALA A 1 94 ? 15.610 -29.270 -0.406 1.00 62.72 94 ALA A N 1
ATOM 685 C CA . ALA A 1 94 ? 16.981 -29.715 -0.208 1.00 62.72 94 ALA A CA 1
ATOM 686 C C . ALA A 1 94 ? 16.965 -31.246 -0.193 1.00 62.72 94 ALA A C 1
ATOM 688 O O . ALA A 1 94 ? 16.185 -31.841 0.555 1.00 62.72 94 ALA A O 1
ATOM 689 N N . SER A 1 95 ? 17.758 -31.873 -1.068 1.00 66.25 95 SER A N 1
ATOM 690 C CA . SER A 1 95 ? 17.891 -33.325 -1.045 1.00 66.25 95 SER A CA 1
ATOM 691 C C . SER A 1 95 ? 18.293 -33.728 0.372 1.00 66.25 95 SER A C 1
ATOM 693 O O . SER A 1 95 ? 19.102 -33.009 0.980 1.00 66.25 95 SER A O 1
ATOM 695 N N . PRO A 1 96 ? 17.756 -34.834 0.914 1.00 62.56 96 PRO A N 1
ATOM 696 C CA . PRO A 1 96 ? 18.278 -35.381 2.153 1.00 62.56 96 PRO A CA 1
ATOM 697 C C . PRO A 1 96 ? 19.791 -35.487 1.976 1.00 62.56 96 PRO A C 1
ATOM 699 O O . PRO A 1 96 ? 20.258 -36.035 0.976 1.00 62.56 96 PRO A O 1
ATOM 702 N N . ARG A 1 97 ? 20.562 -34.851 2.861 1.00 63.91 97 ARG A N 1
ATOM 703 C CA . ARG A 1 97 ? 21.982 -35.176 2.928 1.00 63.91 97 ARG A CA 1
ATOM 704 C C . ARG A 1 97 ? 22.015 -36.620 3.400 1.00 63.91 97 ARG A C 1
ATOM 706 O O . ARG A 1 97 ? 21.550 -36.884 4.508 1.00 63.91 97 ARG A O 1
ATOM 713 N N . ASP A 1 98 ? 22.462 -37.522 2.534 1.00 49.91 98 ASP A N 1
ATOM 714 C CA . ASP A 1 98 ? 22.823 -38.864 2.970 1.00 49.91 98 ASP A CA 1
ATOM 715 C C . ASP A 1 98 ? 23.887 -38.736 4.080 1.00 49.91 98 ASP A C 1
ATOM 717 O O . ASP A 1 98 ? 24.710 -37.812 4.013 1.00 49.91 98 ASP A O 1
ATOM 721 N N . PRO A 1 99 ? 23.787 -39.569 5.131 1.00 60.69 99 PRO A N 1
ATOM 722 C CA . PRO A 1 99 ? 24.542 -39.435 6.377 1.00 60.69 99 PRO A CA 1
ATOM 723 C C . PRO A 1 99 ? 26.063 -39.493 6.202 1.00 60.69 99 PRO A C 1
ATOM 725 O O . PRO A 1 99 ? 26.544 -40.235 5.316 1.00 60.69 99 PRO A O 1
#